Protein AF-A0A5J6GBI4-F1 (afdb_monomer_lite)

Organism: Streptomyces kanamyceticus (NCBI:txid1967)

Foldseek 3Di:
DDPPPPPDKDFPDWFFDQVVVVVDPVSPQAWTKTQIPVRDIDIDAAFCQVVCQVVDPPPDHADPPGTDGDHDPVRVVRRVVVDDDD

Radius of gyration: 15.86 Å; chains: 1; bounding box: 34×36×46 Å

Secondary structure (DSSP, 8-state):
-----PPPP-EEEE-S--GGGGT-SSSSSS-EEEEETTS-EEEE-EE-HHHHHTTSPTT----TT---EE--HHHHHHHGGGS---

Structure (mmCIF, N/CA/C/O backbone):
data_AF-A0A5J6GBI4-F1
#
_entry.id   AF-A0A5J6GBI4-F1
#
loop_
_atom_site.group_PDB
_atom_site.id
_atom_site.type_symbol
_atom_site.label_atom_id
_atom_site.label_alt_id
_atom_site.label_comp_id
_atom_site.label_asym_id
_atom_site.label_entity_id
_atom_site.label_seq_id
_atom_site.pdbx_PDB_ins_code
_atom_site.Cartn_x
_atom_site.Cartn_y
_atom_site.Cartn_z
_atom_site.occupancy
_atom_site.B_iso_or_equiv
_atom_site.auth_seq_id
_atom_site.auth_comp_id
_atom_site.auth_asym_id
_atom_site.auth_atom_id
_atom_site.pdbx_PDB_model_num
ATOM 1 N N . MET A 1 1 ? -12.343 14.512 35.564 1.00 38.75 1 MET A N 1
ATOM 2 C CA . MET A 1 1 ? -12.567 14.547 34.103 1.00 38.75 1 MET A CA 1
ATOM 3 C C . MET A 1 1 ? -11.454 13.748 33.444 1.00 38.75 1 MET A C 1
ATOM 5 O O . MET A 1 1 ? -10.364 14.271 33.268 1.00 38.75 1 MET A O 1
ATOM 9 N N . ALA A 1 2 ? -11.672 12.453 33.199 1.00 49.59 2 ALA A N 1
ATOM 10 C CA . ALA A 1 2 ? -10.682 11.628 32.516 1.00 49.59 2 ALA A CA 1
ATOM 11 C C . ALA A 1 2 ? -10.680 12.024 31.037 1.00 49.59 2 ALA A C 1
ATOM 13 O O . ALA A 1 2 ? -11.624 11.724 30.308 1.00 49.59 2 ALA A O 1
ATOM 14 N N . VAL A 1 3 ? -9.643 12.744 30.612 1.00 50.69 3 VAL A N 1
ATOM 15 C CA . VAL A 1 3 ? -9.344 12.924 29.193 1.00 50.69 3 VAL A CA 1
ATOM 16 C C . VAL A 1 3 ? -9.171 11.518 28.628 1.00 50.69 3 VAL A C 1
ATOM 18 O O . VAL A 1 3 ? -8.217 10.823 28.976 1.00 50.69 3 VAL A O 1
ATOM 21 N N . ARG A 1 4 ? -10.113 11.058 27.798 1.00 54.97 4 ARG A N 1
ATOM 22 C CA . ARG A 1 4 ? -9.852 9.925 26.912 1.00 54.97 4 ARG A CA 1
ATOM 23 C C . ARG A 1 4 ? -8.689 10.376 26.033 1.00 54.97 4 ARG A C 1
ATOM 25 O O . ARG A 1 4 ? -8.914 11.100 25.069 1.00 54.97 4 ARG A O 1
ATOM 32 N N . LEU A 1 5 ? -7.454 10.001 26.377 1.00 60.06 5 LEU A N 1
ATOM 33 C CA . LEU A 1 5 ? -6.386 9.976 25.386 1.00 60.06 5 LEU A CA 1
ATOM 34 C C . LEU A 1 5 ? -6.913 9.060 24.286 1.00 60.06 5 LEU A C 1
ATOM 36 O O . LEU A 1 5 ? -7.013 7.849 24.490 1.00 60.06 5 LEU A O 1
ATOM 40 N N . GLY A 1 6 ? -7.358 9.653 23.176 1.00 63.38 6 GLY A N 1
ATOM 41 C CA . GLY A 1 6 ? -7.768 8.901 22.002 1.00 63.38 6 GLY A CA 1
ATOM 42 C C . GLY A 1 6 ? -6.646 7.921 21.699 1.00 63.38 6 GLY A C 1
ATOM 43 O O . GLY A 1 6 ? -5.493 8.331 21.551 1.00 63.38 6 GLY A O 1
ATOM 44 N N . ARG A 1 7 ? -6.946 6.619 21.745 1.00 74.00 7 ARG A N 1
ATOM 45 C CA . ARG A 1 7 ? -5.946 5.586 21.472 1.00 74.00 7 ARG A CA 1
ATOM 46 C C . ARG A 1 7 ? -5.317 5.908 20.119 1.00 74.00 7 ARG A C 1
ATOM 48 O O . ARG A 1 7 ? -6.045 6.036 19.138 1.00 74.00 7 ARG A O 1
ATOM 55 N N . LYS A 1 8 ? -3.987 6.049 20.078 1.00 84.56 8 LYS A N 1
ATOM 56 C CA . LYS A 1 8 ? -3.258 6.155 18.809 1.00 84.56 8 LYS A CA 1
ATOM 57 C C . LYS A 1 8 ? -3.666 4.982 17.909 1.00 84.56 8 LYS A C 1
ATOM 59 O O . LYS A 1 8 ? -3.793 3.868 18.433 1.00 84.56 8 LYS A O 1
ATOM 64 N N . PRO A 1 9 ? -3.863 5.212 16.601 1.00 90.44 9 PRO A N 1
ATOM 65 C CA . PRO A 1 9 ? -4.164 4.130 15.682 1.00 90.44 9 PRO A CA 1
ATOM 66 C C . PRO A 1 9 ? -3.032 3.101 15.722 1.00 90.44 9 PRO A C 1
ATOM 68 O O . PRO A 1 9 ? -1.853 3.455 15.782 1.00 90.44 9 PRO A O 1
ATOM 71 N N . TYR A 1 10 ? -3.402 1.826 15.719 1.00 94.31 10 TYR A N 1
ATOM 72 C CA . TYR A 1 10 ? -2.470 0.706 15.625 1.00 94.31 10 TYR A CA 1
ATOM 73 C C . TYR A 1 10 ? -2.820 -0.162 14.417 1.00 94.31 10 TYR A C 1
ATOM 75 O O . TYR A 1 10 ? -3.953 -0.137 13.938 1.00 94.31 10 TYR A O 1
ATOM 83 N N . ILE A 1 11 ? -1.847 -0.937 13.934 1.00 96.62 11 ILE A N 1
ATOM 84 C CA . ILE A 1 11 ? -2.061 -1.922 12.869 1.00 96.62 11 ILE A CA 1
ATOM 85 C C . ILE A 1 11 ? -3.013 -2.999 13.398 1.00 96.62 11 ILE A C 1
ATOM 87 O O . ILE A 1 11 ? -2.641 -3.761 14.289 1.00 96.62 11 ILE A O 1
ATOM 91 N N . ALA A 1 12 ? -4.236 -3.053 12.867 1.00 96.25 12 ALA A N 1
ATOM 92 C CA . ALA A 1 12 ? -5.224 -4.062 13.234 1.00 96.25 12 ALA A CA 1
ATOM 93 C C . ALA A 1 12 ? -4.951 -5.376 12.499 1.00 96.25 12 ALA A C 1
ATOM 95 O O . ALA A 1 12 ? -4.901 -6.437 13.119 1.00 96.25 12 ALA A O 1
ATOM 96 N N . ARG A 1 13 ? -4.731 -5.301 11.181 1.00 96.56 13 ARG A N 1
ATOM 97 C CA . ARG A 1 13 ? -4.346 -6.447 10.350 1.00 96.56 13 ARG A CA 1
ATOM 98 C C . ARG A 1 13 ? -3.666 -6.010 9.054 1.00 96.56 13 ARG A C 1
ATOM 100 O O . ARG A 1 13 ? -3.773 -4.861 8.635 1.00 96.56 13 ARG A O 1
ATOM 107 N N . ARG A 1 14 ? -2.974 -6.952 8.416 1.00 96.50 14 ARG A N 1
ATOM 108 C CA . ARG A 1 14 ? -2.480 -6.827 7.037 1.00 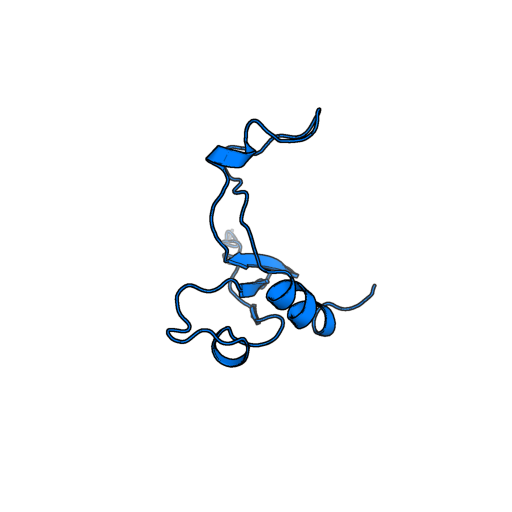96.50 14 ARG A CA 1
ATOM 109 C C . ARG A 1 14 ? -3.616 -7.122 6.061 1.00 96.50 14 ARG A C 1
ATOM 111 O O . ARG A 1 14 ? -4.421 -8.004 6.345 1.00 96.50 14 ARG A O 1
ATOM 118 N N . LEU A 1 15 ? -3.624 -6.433 4.925 1.00 96.62 15 LEU A N 1
ATOM 119 C CA . LEU A 1 15 ? -4.472 -6.762 3.783 1.00 96.62 15 LEU A CA 1
ATOM 120 C C . LEU A 1 15 ? -3.636 -7.431 2.689 1.00 96.62 15 LEU A C 1
ATOM 122 O O . LEU A 1 15 ? -2.572 -6.941 2.303 1.00 96.62 15 LEU A O 1
ATOM 126 N N . GLY A 1 16 ? -4.123 -8.557 2.184 1.00 95.00 16 GLY A N 1
ATOM 127 C CA . GLY A 1 16 ? -3.434 -9.417 1.241 1.00 95.00 16 GLY A CA 1
ATOM 128 C C . GLY A 1 16 ? -2.320 -10.244 1.884 1.00 95.00 16 GLY A C 1
ATOM 129 O O . GLY A 1 16 ? -2.280 -10.504 3.087 1.00 95.00 16 GLY A O 1
ATOM 130 N N . VAL A 1 17 ? -1.377 -10.684 1.051 1.00 93.50 17 VAL A N 1
ATOM 131 C CA . VAL A 1 17 ? -0.293 -11.587 1.464 1.00 93.50 17 VAL A CA 1
ATOM 132 C C . VAL A 1 17 ? 1.023 -10.844 1.728 1.00 93.50 17 VAL A C 1
ATOM 134 O O . VAL A 1 17 ? 1.329 -9.849 1.052 1.00 93.50 17 VAL A O 1
ATOM 137 N N . PRO A 1 18 ? 1.858 -11.333 2.666 1.00 91.44 18 PRO A N 1
ATOM 138 C CA . PRO A 1 18 ? 3.131 -10.703 2.971 1.00 91.44 18 PRO A CA 1
ATOM 139 C C . PRO A 1 18 ? 4.087 -10.660 1.777 1.00 91.44 18 PRO A C 1
ATOM 141 O O . PRO A 1 18 ? 4.041 -11.559 0.936 1.00 91.44 18 PRO A O 1
ATOM 144 N N . PRO A 1 19 ? 4.997 -9.665 1.710 1.00 90.19 19 PRO A N 1
ATOM 145 C CA . PRO A 1 19 ? 5.928 -9.511 0.599 1.00 90.19 19 PRO A CA 1
ATOM 146 C C . PRO A 1 19 ? 6.688 -10.769 0.187 1.00 90.19 19 PRO A C 1
ATOM 148 O O . PRO A 1 19 ? 6.925 -10.977 -1.000 1.00 90.19 19 PRO A O 1
ATOM 151 N N . ARG A 1 20 ? 7.045 -11.635 1.143 1.00 88.38 20 ARG A N 1
ATOM 152 C CA . ARG A 1 20 ? 7.733 -12.906 0.857 1.00 88.38 20 ARG A CA 1
ATOM 153 C C . ARG A 1 20 ? 6.917 -13.829 -0.051 1.00 88.38 20 ARG A C 1
ATOM 155 O O . ARG A 1 20 ? 7.480 -14.494 -0.909 1.00 88.38 20 ARG A O 1
ATOM 162 N N . LEU A 1 21 ? 5.589 -13.810 0.069 1.00 88.88 21 LEU A N 1
ATOM 163 C CA . LEU A 1 21 ? 4.678 -14.566 -0.801 1.00 8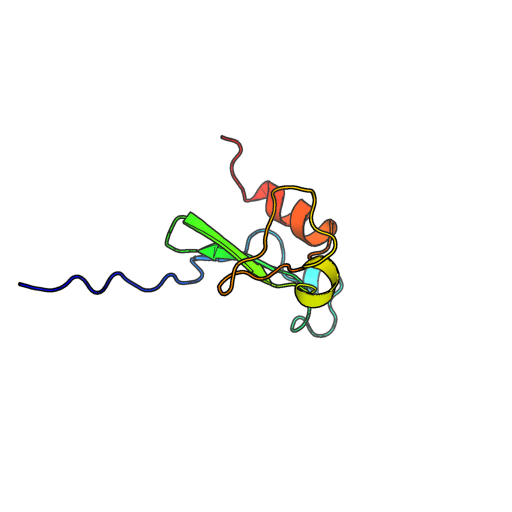8.88 21 LEU A CA 1
ATOM 164 C C . LEU A 1 21 ? 4.421 -13.875 -2.154 1.00 88.88 21 LEU A C 1
ATOM 166 O O . LEU A 1 21 ? 3.622 -14.359 -2.954 1.00 88.88 21 LEU A O 1
ATOM 170 N N . ARG A 1 22 ? 5.095 -12.747 -2.408 1.00 87.50 22 ARG A N 1
ATOM 171 C CA . ARG A 1 22 ? 5.073 -11.966 -3.655 1.00 87.50 22 ARG A CA 1
ATOM 172 C C . ARG A 1 22 ? 6.485 -11.758 -4.220 1.00 87.50 22 ARG A C 1
ATOM 174 O O . ARG A 1 22 ? 6.735 -10.799 -4.937 1.00 87.50 22 ARG A O 1
ATOM 181 N N . GLY A 1 23 ? 7.430 -12.630 -3.853 1.00 82.00 23 GLY A N 1
ATOM 182 C CA . GLY A 1 23 ? 8.789 -12.629 -4.405 1.00 82.00 23 GLY A CA 1
ATOM 183 C C . GLY A 1 23 ? 9.789 -11.690 -3.721 1.00 82.00 23 GLY A C 1
ATOM 184 O O . GLY A 1 23 ? 10.904 -11.540 -4.214 1.00 82.00 23 GLY A O 1
ATOM 185 N N . SER A 1 24 ? 9.446 -11.075 -2.583 1.00 80.62 24 SER A N 1
ATOM 186 C CA . SER A 1 24 ? 10.429 -10.333 -1.782 1.00 80.62 24 SER A CA 1
ATOM 187 C C . SER A 1 24 ? 11.407 -11.283 -1.091 1.00 80.62 24 SER A C 1
ATOM 189 O O . SER A 1 24 ? 10.991 -12.119 -0.289 1.00 80.62 24 SER A O 1
ATOM 191 N N . ILE A 1 25 ? 12.704 -11.116 -1.359 1.00 73.94 25 ILE A N 1
ATOM 192 C CA . ILE A 1 25 ? 13.765 -11.953 -0.779 1.00 73.94 25 ILE A CA 1
ATOM 193 C C . ILE A 1 25 ? 14.062 -11.545 0.673 1.00 73.94 25 ILE A C 1
ATOM 195 O O . ILE A 1 25 ? 14.143 -12.405 1.545 1.00 73.94 25 ILE A O 1
ATOM 199 N N . SER A 1 26 ? 14.171 -10.242 0.962 1.00 72.56 26 SER A N 1
ATOM 200 C CA . SER A 1 26 ? 14.381 -9.746 2.334 1.00 72.56 26 SER A CA 1
ATOM 201 C C . SER A 1 26 ? 13.084 -9.744 3.153 1.00 72.56 26 SER A C 1
ATOM 203 O O . SER A 1 26 ? 13.081 -10.043 4.346 1.00 72.56 26 SER A O 1
ATOM 205 N N . GLY A 1 27 ? 11.948 -9.448 2.515 1.00 61.94 27 GLY A N 1
ATOM 206 C CA . GLY A 1 27 ? 10.669 -9.216 3.186 1.00 61.94 27 GLY A CA 1
ATOM 207 C C . GLY A 1 27 ? 10.556 -7.856 3.885 1.00 61.94 27 GLY A C 1
ATOM 208 O O . GLY A 1 27 ? 9.503 -7.587 4.455 1.00 61.94 27 GLY A O 1
ATOM 209 N N . GLU A 1 28 ? 11.594 -7.012 3.837 1.00 58.81 28 GLU A N 1
ATOM 210 C CA . GLU A 1 28 ? 11.716 -5.800 4.671 1.00 58.81 28 GLU A CA 1
ATOM 211 C C . GLU A 1 28 ? 11.488 -4.483 3.911 1.00 58.81 28 GLU A C 1
ATOM 213 O O . GLU A 1 28 ? 11.096 -3.491 4.516 1.00 58.81 28 GLU A O 1
ATOM 218 N N . THR A 1 29 ? 11.686 -4.452 2.589 1.00 63.59 29 THR A N 1
ATOM 219 C CA . THR A 1 29 ? 11.650 -3.210 1.782 1.00 63.59 29 THR A CA 1
ATOM 220 C C . THR A 1 29 ? 10.529 -3.165 0.744 1.00 63.59 29 THR A C 1
ATOM 222 O O . THR A 1 29 ? 10.521 -2.309 -0.139 1.00 63.59 29 THR A O 1
ATOM 225 N N . CYS A 1 30 ? 9.574 -4.090 0.810 1.00 82.50 30 CYS A N 1
ATOM 226 C CA . CYS A 1 30 ? 8.532 -4.204 -0.206 1.00 82.50 30 CYS A CA 1
ATOM 227 C C . CYS A 1 30 ? 7.218 -3.523 0.200 1.00 82.50 30 CYS A C 1
ATOM 229 O O . CYS A 1 30 ? 6.882 -3.516 1.383 1.00 82.50 30 CYS A O 1
ATOM 231 N N . PRO A 1 31 ? 6.433 -3.026 -0.776 1.00 90.62 31 PRO A N 1
ATOM 232 C CA . PRO A 1 31 ? 5.165 -2.370 -0.491 1.00 90.62 31 PRO A CA 1
ATOM 233 C C . PRO A 1 31 ? 4.166 -3.273 0.223 1.00 90.62 31 PRO A C 1
ATOM 235 O O . PRO A 1 31 ? 4.073 -4.459 -0.108 1.00 90.62 31 PRO A O 1
ATOM 238 N N . ASP A 1 32 ? 3.386 -2.705 1.136 1.00 93.75 32 ASP A N 1
ATOM 239 C CA . ASP A 1 32 ? 2.472 -3.424 2.028 1.00 93.75 32 ASP A CA 1
ATOM 240 C C . ASP A 1 32 ? 1.261 -2.558 2.394 1.00 93.75 32 ASP A C 1
ATOM 242 O O . ASP A 1 32 ? 1.326 -1.330 2.295 1.00 93.75 32 ASP A O 1
ATOM 246 N N . ILE A 1 33 ? 0.158 -3.193 2.798 1.00 95.75 33 ILE A N 1
ATOM 247 C CA . ILE A 1 33 ? -1.100 -2.505 3.122 1.00 95.75 33 ILE A CA 1
ATOM 248 C C . ILE A 1 33 ? -1.650 -3.049 4.438 1.00 95.75 33 ILE A C 1
ATOM 250 O O . ILE A 1 33 ? -1.729 -4.263 4.643 1.00 95.75 33 ILE A O 1
ATOM 254 N N . PHE A 1 34 ? -2.056 -2.143 5.323 1.00 96.31 34 PHE A N 1
ATOM 255 C CA . PHE A 1 34 ? -2.624 -2.472 6.624 1.00 96.31 34 PHE A CA 1
ATOM 256 C C . PHE A 1 34 ? -3.944 -1.749 6.850 1.00 96.31 34 PHE A C 1
ATOM 258 O O . PHE A 1 34 ? -4.086 -0.582 6.496 1.00 96.31 34 PHE A O 1
ATOM 265 N N . GLU A 1 35 ? -4.877 -2.432 7.502 1.00 96.12 35 GLU A N 1
ATOM 266 C CA . GLU A 1 35 ? -6.042 -1.812 8.123 1.00 96.12 35 GLU A CA 1
ATOM 267 C C . GLU A 1 35 ? -5.667 -1.382 9.545 1.00 96.12 35 GLU A C 1
ATOM 269 O O . GLU A 1 35 ? -5.022 -2.128 10.295 1.00 96.12 35 GLU A O 1
ATOM 274 N N . LEU A 1 36 ? -6.041 -0.162 9.909 1.00 95.94 36 LEU A N 1
ATOM 275 C CA . LEU A 1 36 ? -5.804 0.420 11.219 1.00 95.94 36 LEU A CA 1
ATOM 276 C C . LEU A 1 36 ? -6.999 0.179 12.138 1.00 95.94 36 LEU A C 1
ATOM 278 O O . LEU A 1 36 ? -8.126 -0.024 11.700 1.00 95.94 36 LEU A O 1
ATOM 282 N N . SER A 1 37 ? -6.772 0.278 13.445 1.00 95.44 37 SER A N 1
ATOM 283 C CA . SER A 1 37 ? -7.815 0.138 14.470 1.00 95.44 37 SER A CA 1
ATOM 284 C C . SER A 1 37 ? -8.983 1.125 14.346 1.00 95.44 37 SER A C 1
ATOM 286 O O . SER A 1 37 ? -9.987 0.975 15.036 1.00 95.44 37 SER A O 1
ATOM 288 N N . THR A 1 38 ? -8.823 2.169 13.536 1.00 93.00 38 THR A N 1
ATOM 289 C CA . THR A 1 38 ? -9.821 3.200 13.231 1.00 93.00 38 THR A CA 1
ATOM 290 C C . THR A 1 38 ? -10.667 2.873 11.996 1.00 93.00 38 THR A C 1
ATOM 292 O O . THR A 1 38 ? -11.606 3.609 11.713 1.00 93.00 38 THR A O 1
ATOM 295 N N . GLY A 1 39 ? -10.354 1.796 11.265 1.00 91.38 39 GLY A N 1
ATOM 296 C CA . GLY A 1 39 ? -10.947 1.466 9.962 1.00 91.38 39 GLY A CA 1
ATOM 297 C C . GLY A 1 39 ? -10.275 2.167 8.774 1.00 91.38 39 GLY A C 1
ATOM 298 O O . GLY A 1 39 ? -10.643 1.928 7.628 1.00 91.38 39 GLY A O 1
ATOM 299 N N . GLU A 1 40 ? -9.284 3.026 9.027 1.00 93.31 40 GLU A N 1
ATOM 300 C CA . GLU A 1 40 ? -8.451 3.649 7.995 1.00 93.31 40 GLU A CA 1
ATOM 301 C C . GLU A 1 40 ? -7.387 2.673 7.474 1.00 93.31 40 GLU A C 1
ATOM 303 O O . GLU A 1 40 ? -7.113 1.638 8.085 1.00 93.31 40 GLU A O 1
ATOM 308 N N . PHE A 1 41 ? -6.726 3.026 6.371 1.00 94.62 41 PHE A N 1
ATOM 309 C CA . PHE A 1 41 ? -5.684 2.199 5.764 1.00 94.62 41 PHE A CA 1
ATOM 310 C C . PHE A 1 41 ? -4.322 2.890 5.802 1.00 94.62 41 PHE A C 1
ATOM 312 O O . PHE A 1 41 ? -4.209 4.086 5.534 1.00 94.62 41 PHE A O 1
ATOM 319 N N . ALA A 1 42 ? -3.276 2.117 6.081 1.00 95.38 42 ALA A N 1
ATOM 320 C CA . ALA A 1 42 ? -1.889 2.544 5.968 1.00 95.38 42 ALA A CA 1
ATOM 321 C C . ALA A 1 42 ? -1.200 1.821 4.808 1.00 95.38 42 ALA A C 1
ATOM 323 O O . ALA A 1 42 ? -1.312 0.602 4.660 1.00 95.38 42 ALA A O 1
ATOM 324 N N . PHE A 1 43 ? -0.443 2.582 4.021 1.00 95.56 43 PHE A N 1
ATOM 325 C CA . PHE A 1 43 ? 0.322 2.086 2.883 1.00 95.56 43 PHE A CA 1
ATOM 326 C C . PHE A 1 43 ? 1.815 2.250 3.153 1.00 95.56 43 PHE A C 1
ATOM 328 O O . PHE A 1 43 ? 2.272 3.334 3.513 1.00 95.56 43 PHE A O 1
ATOM 335 N N . ILE A 1 44 ? 2.579 1.183 2.936 1.00 93.62 44 ILE A N 1
ATOM 336 C CA . ILE A 1 44 ? 4.041 1.224 2.857 1.00 93.62 44 ILE A CA 1
ATOM 337 C C . ILE A 1 44 ? 4.415 1.099 1.384 1.00 93.62 44 ILE A C 1
ATOM 339 O O . ILE A 1 44 ? 3.934 0.199 0.696 1.00 93.62 44 ILE A O 1
ATOM 343 N N . GLY A 1 45 ? 5.267 1.994 0.893 1.00 93.06 45 GLY A N 1
ATOM 344 C CA . GLY A 1 45 ? 5.690 2.039 -0.502 1.00 93.06 45 GLY A CA 1
ATOM 345 C C . GLY A 1 45 ? 6.898 2.949 -0.702 1.00 93.06 45 GLY A C 1
ATOM 346 O O . GLY A 1 45 ? 7.443 3.491 0.258 1.00 93.06 45 GLY A O 1
ATOM 347 N N . THR A 1 46 ? 7.321 3.119 -1.952 1.00 92.75 46 THR A N 1
ATOM 348 C CA . THR A 1 46 ? 8.413 4.039 -2.298 1.00 92.75 46 THR A CA 1
ATOM 349 C C . THR A 1 46 ? 7.902 5.473 -2.252 1.00 92.75 46 THR A C 1
ATOM 351 O O . THR A 1 46 ? 6.972 5.803 -2.984 1.00 92.75 46 THR A O 1
ATOM 354 N N . ASP A 1 47 ? 8.496 6.324 -1.416 1.00 95.25 47 ASP A N 1
ATOM 355 C CA . ASP A 1 47 ? 8.167 7.752 -1.384 1.00 95.25 47 ASP A CA 1
ATOM 356 C C . ASP A 1 47 ? 8.617 8.429 -2.690 1.00 95.25 47 ASP A C 1
ATOM 358 O O . ASP A 1 47 ? 9.792 8.394 -3.053 1.00 95.25 47 ASP A O 1
ATOM 362 N N . VAL A 1 48 ? 7.662 9.027 -3.400 1.00 96.38 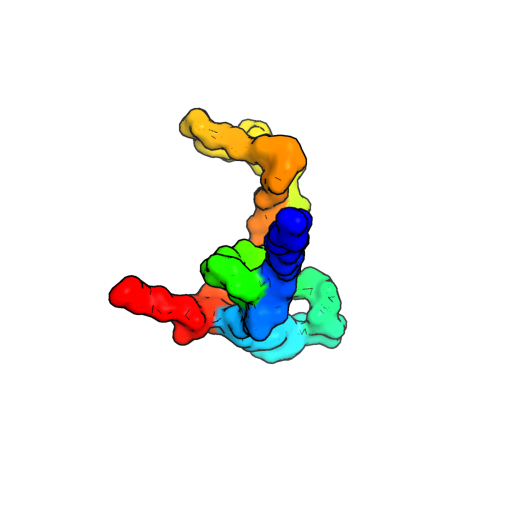48 VAL A N 1
ATOM 363 C CA . VAL A 1 48 ? 7.868 9.798 -4.637 1.00 96.38 48 VAL A CA 1
ATOM 364 C C . VAL A 1 48 ? 7.292 11.211 -4.510 1.00 96.38 48 VAL A C 1
ATOM 366 O O . VAL A 1 48 ? 7.023 11.873 -5.515 1.00 96.38 48 VAL A O 1
ATOM 369 N N . THR A 1 49 ? 7.074 11.673 -3.274 1.00 96.75 49 THR A N 1
ATOM 370 C CA . THR A 1 49 ? 6.399 12.939 -2.966 1.00 96.75 49 THR A CA 1
ATOM 371 C C . THR A 1 49 ? 7.041 14.100 -3.707 1.00 96.75 49 THR A C 1
ATOM 373 O O . THR A 1 49 ? 6.330 14.850 -4.362 1.00 96.75 49 THR A O 1
ATOM 376 N N . GLU A 1 50 ? 8.367 14.233 -3.660 1.00 95.06 50 GLU A N 1
ATOM 377 C CA . GLU A 1 50 ? 9.060 15.360 -4.294 1.00 95.06 50 GLU A CA 1
ATOM 378 C C . GLU A 1 50 ? 8.947 15.328 -5.823 1.00 95.06 50 GLU A C 1
ATOM 380 O O . GLU A 1 50 ? 8.636 16.336 -6.452 1.00 95.06 50 GLU A O 1
ATOM 385 N N . SER A 1 51 ? 9.104 14.146 -6.425 1.00 94.81 51 SER A N 1
ATOM 386 C CA . SER A 1 51 ? 9.012 13.972 -7.877 1.00 94.81 51 SER A CA 1
ATOM 387 C C . SER A 1 51 ? 7.615 14.268 -8.420 1.00 94.81 51 SER A C 1
ATOM 389 O O . SER A 1 51 ? 7.487 14.795 -9.522 1.00 94.81 51 SER A O 1
ATOM 391 N N . LEU A 1 52 ? 6.564 13.931 -7.664 1.00 96.00 52 LEU A N 1
ATOM 392 C CA . LEU A 1 52 ? 5.180 14.102 -8.108 1.00 96.00 52 LEU A CA 1
ATOM 393 C C . LEU A 1 52 ? 4.517 15.385 -7.612 1.00 96.00 52 LEU A C 1
ATOM 395 O O . LEU A 1 52 ? 3.521 15.787 -8.206 1.00 96.00 52 LEU A O 1
ATOM 399 N N . ARG A 1 53 ? 5.066 16.073 -6.601 1.00 93.81 53 ARG A N 1
ATOM 400 C CA . ARG A 1 53 ? 4.509 17.321 -6.042 1.00 93.81 53 ARG A CA 1
ATOM 401 C C . ARG A 1 53 ? 4.200 18.364 -7.119 1.00 93.81 53 ARG A C 1
ATOM 403 O O . ARG A 1 53 ? 3.187 19.047 -7.015 1.00 93.81 53 ARG A O 1
ATOM 410 N N . HIS A 1 54 ? 5.040 18.458 -8.150 1.00 90.25 54 HIS A N 1
ATOM 411 C CA . HIS A 1 54 ? 4.891 19.408 -9.260 1.00 90.25 54 HIS A CA 1
ATOM 412 C C . HIS A 1 54 ? 4.145 18.847 -10.480 1.00 90.25 54 HIS A C 1
ATOM 414 O O . HIS A 1 54 ? 3.856 19.592 -11.411 1.00 90.25 54 HIS A O 1
ATOM 420 N N . ALA A 1 55 ? 3.838 17.550 -10.481 1.00 95.12 55 ALA A N 1
ATOM 421 C CA . ALA A 1 55 ? 3.172 16.848 -11.577 1.00 95.12 55 ALA A CA 1
ATOM 422 C C . ALA A 1 55 ? 1.719 16.465 -11.240 1.00 95.12 55 ALA A C 1
ATOM 424 O O . ALA A 1 55 ? 1.083 15.726 -11.994 1.00 95.12 55 ALA A O 1
ATOM 425 N N . LEU A 1 56 ? 1.191 16.932 -10.103 1.00 94.62 56 LEU A N 1
ATOM 426 C CA . LEU A 1 56 ? -0.195 16.688 -9.721 1.00 94.62 56 LEU A CA 1
ATOM 427 C C . LEU A 1 56 ? 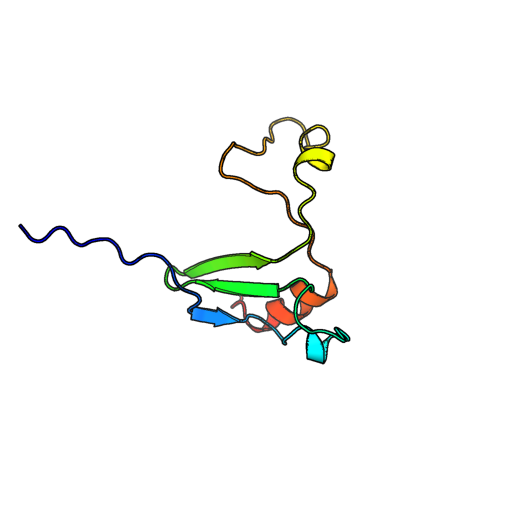-1.164 17.373 -10.703 1.00 94.62 56 LEU A C 1
ATOM 429 O O . LEU A 1 56 ? -0.884 18.482 -11.168 1.00 94.62 56 LEU A O 1
ATOM 433 N N . PRO A 1 57 ? -2.318 16.747 -11.004 1.00 95.81 57 PRO A N 1
ATOM 434 C CA . PRO A 1 57 ? -3.367 17.377 -11.795 1.00 95.81 57 PRO A CA 1
ATOM 435 C C . PRO A 1 57 ? -3.790 18.747 -11.234 1.00 95.81 57 PRO A C 1
ATOM 437 O O . PRO A 1 57 ? -3.730 18.957 -10.018 1.00 95.81 57 PRO A O 1
ATOM 440 N N . PRO A 1 58 ? -4.283 19.665 -12.086 1.00 95.69 58 PRO A N 1
ATOM 441 C CA . PRO A 1 58 ? -4.783 20.959 -11.635 1.00 95.69 58 PRO A CA 1
ATOM 442 C C . PRO A 1 58 ? -5.821 20.819 -10.513 1.00 95.69 58 PRO A C 1
ATOM 444 O O . PRO A 1 58 ? -6.752 20.022 -10.614 1.00 95.69 58 PRO A O 1
ATOM 447 N N . GLY A 1 59 ? -5.661 21.606 -9.447 1.00 93.88 59 GLY A N 1
ATOM 448 C CA . GLY A 1 59 ? -6.550 21.584 -8.279 1.00 93.88 59 GLY A CA 1
ATOM 449 C C . GLY A 1 59 ? -6.195 20.548 -7.205 1.00 93.88 59 GLY A C 1
ATOM 450 O O . GLY A 1 59 ? -6.859 20.519 -6.172 1.00 93.88 59 GLY A O 1
ATOM 451 N N . LEU A 1 60 ? -5.151 19.734 -7.401 1.00 93.94 60 LEU A N 1
ATOM 452 C CA . LEU A 1 60 ? -4.643 18.809 -6.386 1.00 93.94 60 LEU A CA 1
ATOM 453 C C . LEU A 1 60 ? -3.319 19.295 -5.793 1.00 93.94 60 LEU A C 1
ATOM 455 O O . LEU A 1 60 ? -2.460 19.833 -6.487 1.00 93.94 60 LEU A O 1
ATOM 459 N N . ALA A 1 61 ? -3.146 19.064 -4.494 1.00 94.00 61 ALA A N 1
ATOM 460 C CA . ALA A 1 61 ? -1.922 19.376 -3.771 1.00 94.00 61 ALA A CA 1
ATOM 461 C C . ALA A 1 61 ? -1.612 18.280 -2.748 1.00 94.00 61 ALA A C 1
ATOM 463 O O . ALA A 1 61 ? -2.518 17.702 -2.153 1.00 94.00 61 ALA A O 1
ATOM 464 N N . CYS A 1 62 ? -0.321 18.033 -2.522 1.00 95.88 62 CYS A N 1
ATOM 4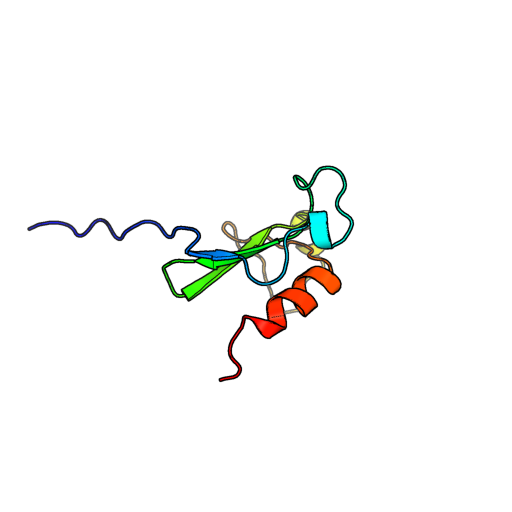65 C CA . CYS A 1 62 ? 0.163 17.224 -1.408 1.00 95.88 62 CYS A CA 1
ATOM 466 C C . CYS A 1 62 ? 0.566 18.159 -0.259 1.00 95.88 62 CYS A C 1
ATOM 468 O O . CYS A 1 62 ? 1.560 18.888 -0.363 1.00 95.88 62 CYS A O 1
ATOM 470 N N . GLY A 1 63 ? -0.212 18.159 0.821 1.00 94.25 63 GLY A N 1
ATOM 471 C CA . GLY A 1 63 ? 0.023 18.950 2.030 1.00 94.25 63 GLY A CA 1
ATOM 472 C C . GLY A 1 63 ? 1.298 18.557 2.788 1.00 94.25 63 GLY A C 1
ATOM 473 O O . GLY A 1 63 ? 2.011 17.629 2.406 1.00 94.25 63 GLY A O 1
ATOM 474 N N . GLN A 1 64 ? 1.597 19.284 3.870 1.00 93.56 64 GLN A N 1
ATOM 475 C CA . GLN A 1 64 ? 2.804 19.063 4.683 1.00 93.56 64 GLN A CA 1
ATOM 476 C C . GLN A 1 64 ? 2.799 17.703 5.396 1.00 93.56 64 GLN A C 1
ATOM 478 O O . GLN A 1 64 ? 3.832 17.039 5.445 1.00 93.56 64 GLN A O 1
ATOM 483 N N . ASP A 1 65 ? 1.627 17.262 5.855 1.00 93.56 65 ASP A N 1
ATOM 484 C CA . ASP A 1 65 ? 1.438 15.983 6.554 1.00 93.56 65 ASP A CA 1
ATOM 485 C C . ASP A 1 65 ? 1.053 14.832 5.610 1.00 93.56 65 ASP A C 1
ATOM 487 O O . ASP A 1 65 ? 0.570 13.786 6.042 1.00 93.56 65 ASP A O 1
ATOM 491 N N . GLN A 1 66 ? 1.239 15.020 4.302 1.00 95.44 66 GLN A N 1
ATOM 492 C CA . GLN A 1 66 ? 0.899 14.039 3.277 1.00 95.44 66 GLN A CA 1
ATOM 493 C C . GLN A 1 66 ? 2.149 13.544 2.554 1.00 95.44 66 GLN A C 1
ATOM 495 O O . GLN A 1 66 ? 3.134 14.267 2.381 1.00 95.44 66 GLN A O 1
ATOM 500 N N . ARG A 1 67 ? 2.086 12.291 2.103 1.00 96.56 67 ARG A N 1
ATOM 501 C CA . ARG A 1 67 ? 3.114 11.647 1.286 1.00 96.56 67 ARG A CA 1
ATOM 502 C C . ARG A 1 67 ? 2.465 10.981 0.086 1.00 96.56 67 ARG A C 1
ATOM 504 O O . ARG A 1 67 ? 1.386 10.403 0.209 1.00 96.56 67 ARG A O 1
ATOM 511 N N . ILE A 1 68 ? 3.144 11.032 -1.053 1.00 96.88 68 ILE A N 1
ATOM 512 C CA . ILE A 1 68 ? 2.784 10.257 -2.237 1.00 96.88 68 ILE A CA 1
ATOM 513 C C . ILE A 1 68 ? 3.710 9.049 -2.270 1.00 96.88 68 ILE A C 1
ATOM 515 O O . ILE A 1 68 ? 4.920 9.192 -2.438 1.00 96.88 68 ILE A O 1
ATOM 519 N N . VAL A 1 69 ? 3.137 7.861 -2.098 1.00 96.06 69 VAL A N 1
ATOM 520 C CA . VAL A 1 69 ? 3.880 6.599 -2.117 1.00 96.06 69 VAL A CA 1
ATOM 521 C C . VAL A 1 69 ? 3.462 5.744 -3.307 1.00 96.06 69 VAL A C 1
ATOM 523 O O . VAL A 1 69 ? 2.290 5.696 -3.675 1.00 96.06 69 VAL A O 1
ATOM 526 N N . VAL A 1 70 ? 4.422 5.037 -3.897 1.00 93.75 70 VAL A N 1
ATOM 527 C CA . VAL A 1 70 ? 4.179 4.033 -4.934 1.00 93.75 70 VAL A CA 1
ATOM 528 C C . VAL A 1 70 ? 4.089 2.653 -4.297 1.00 93.75 70 VAL A C 1
ATOM 530 O O . VAL A 1 70 ? 5.012 2.199 -3.618 1.00 93.75 70 VAL A O 1
ATOM 533 N N . ILE A 1 71 ? 2.990 1.960 -4.584 1.00 93.81 71 ILE A N 1
ATOM 534 C CA . ILE A 1 71 ? 2.819 0.527 -4.341 1.00 93.81 71 ILE A CA 1
ATOM 535 C C . ILE A 1 71 ? 2.727 -0.208 -5.680 1.00 93.81 71 ILE A C 1
ATOM 537 O O . ILE A 1 71 ? 2.335 0.372 -6.694 1.00 93.81 71 ILE A O 1
ATOM 541 N N . THR A 1 72 ? 3.066 -1.496 -5.708 1.00 91.25 72 THR A N 1
ATOM 542 C CA . THR A 1 72 ? 2.912 -2.281 -6.938 1.00 91.25 72 THR A CA 1
ATOM 543 C C . THR A 1 72 ? 1.449 -2.652 -7.171 1.00 91.25 72 THR A C 1
ATOM 545 O O . THR A 1 72 ? 0.670 -2.837 -6.231 1.00 91.25 72 THR A O 1
ATOM 548 N N . ARG A 1 73 ? 1.087 -2.843 -8.446 1.00 92.62 73 ARG A N 1
ATOM 549 C CA . ARG A 1 73 ? -0.231 -3.366 -8.834 1.00 92.62 73 ARG A CA 1
ATOM 550 C C . ARG A 1 73 ? -0.536 -4.696 -8.143 1.00 92.62 73 ARG A C 1
ATOM 552 O O . ARG A 1 73 ? -1.659 -4.902 -7.701 1.00 92.62 73 ARG A O 1
ATOM 559 N N . GLU A 1 74 ? 0.453 -5.585 -8.036 1.00 92.38 74 GLU A N 1
ATOM 560 C CA . GLU A 1 74 ? 0.272 -6.872 -7.363 1.00 92.38 74 GLU A CA 1
ATOM 561 C C . GLU A 1 74 ? -0.093 -6.697 -5.884 1.00 92.38 74 GLU A C 1
ATOM 563 O O . GLU A 1 74 ? -1.040 -7.337 -5.435 1.00 92.38 74 GLU A O 1
ATOM 568 N N . THR A 1 75 ? 0.592 -5.815 -5.139 1.00 92.94 75 THR A N 1
ATOM 569 C CA . THR A 1 75 ? 0.253 -5.544 -3.730 1.00 92.94 75 THR A CA 1
ATOM 570 C C . THR A 1 75 ? -1.217 -5.141 -3.593 1.00 92.94 75 THR A C 1
ATOM 572 O O . THR A 1 75 ? -1.934 -5.717 -2.778 1.00 92.94 75 THR A O 1
ATOM 575 N N . LEU A 1 76 ? -1.685 -4.206 -4.427 1.00 93.94 76 LEU A N 1
ATOM 576 C CA . LEU A 1 76 ? -3.064 -3.722 -4.364 1.00 93.94 76 LEU A CA 1
ATOM 577 C C . LEU A 1 76 ? -4.085 -4.808 -4.738 1.00 93.94 76 LEU A C 1
ATOM 579 O O . LEU A 1 76 ? -5.092 -4.974 -4.055 1.00 93.94 76 LEU A O 1
ATOM 583 N N . LEU A 1 77 ? -3.821 -5.584 -5.794 1.00 93.44 77 LEU A N 1
ATOM 584 C CA . LEU A 1 77 ? -4.720 -6.661 -6.220 1.00 93.44 77 LEU A CA 1
ATOM 585 C C . LEU A 1 77 ? -4.846 -7.770 -5.172 1.00 93.44 77 LEU A C 1
AT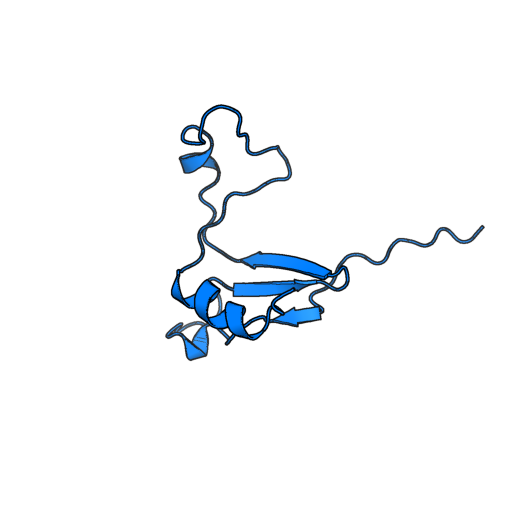OM 587 O O . LEU A 1 77 ? -5.930 -8.324 -5.014 1.00 93.44 77 LEU A O 1
ATOM 591 N N . ARG A 1 78 ? -3.767 -8.086 -4.448 1.00 93.56 78 ARG A N 1
ATOM 592 C CA . ARG A 1 78 ? -3.804 -9.071 -3.357 1.00 93.56 78 ARG A CA 1
ATOM 593 C C . ARG A 1 78 ? -4.561 -8.558 -2.138 1.00 93.56 78 ARG A C 1
ATOM 595 O O . ARG A 1 78 ? -5.164 -9.367 -1.454 1.00 93.56 78 ARG A O 1
ATOM 602 N N . ALA A 1 79 ? -4.534 -7.253 -1.872 1.00 95.06 79 ALA A N 1
ATOM 603 C CA . ALA A 1 79 ? -5.304 -6.654 -0.784 1.00 95.06 79 ALA A CA 1
ATOM 604 C C . ALA A 1 79 ? -6.807 -6.576 -1.087 1.00 95.06 79 ALA A C 1
ATOM 606 O O . ALA A 1 79 ? -7.612 -6.609 -0.163 1.00 95.06 79 ALA A O 1
ATOM 607 N N . ARG A 1 80 ? -7.196 -6.504 -2.369 1.00 93.62 80 ARG A N 1
ATOM 608 C CA . ARG A 1 80 ? -8.598 -6.357 -2.791 1.00 93.62 80 ARG A CA 1
ATOM 609 C C . ARG A 1 80 ? -9.538 -7.395 -2.169 1.00 93.62 80 ARG A C 1
ATOM 611 O O . ARG A 1 80 ? -10.648 -7.030 -1.822 1.00 93.62 80 ARG A O 1
ATOM 618 N N . SER A 1 81 ? -9.125 -8.659 -2.039 1.00 91.06 81 SER A N 1
ATOM 619 C CA . SER A 1 81 ? -9.981 -9.722 -1.478 1.00 91.06 81 SER A CA 1
ATOM 620 C C . SER A 1 81 ? -10.371 -9.498 -0.019 1.00 91.06 81 SER A C 1
ATOM 622 O O . SER A 1 81 ? -11.355 -10.071 0.440 1.00 91.06 81 SER A O 1
ATOM 624 N N . ASP A 1 82 ? -9.593 -8.692 0.701 1.00 94.75 82 ASP A N 1
ATOM 625 C CA . ASP A 1 82 ? -9.731 -8.492 2.143 1.00 94.75 82 ASP A CA 1
ATOM 626 C C . ASP A 1 82 ? -10.464 -7.185 2.472 1.00 94.75 82 ASP A C 1
ATOM 628 O O . ASP A 1 82 ? -10.805 -6.935 3.633 1.00 94.75 82 ASP A O 1
ATOM 632 N N . ILE A 1 83 ? -10.697 -6.359 1.448 1.00 90.44 83 ILE A N 1
ATOM 633 C CA . ILE A 1 83 ? -11.469 -5.124 1.511 1.00 90.44 83 ILE A CA 1
ATOM 634 C C . ILE A 1 83 ? -12.900 -5.489 1.100 1.00 90.44 83 ILE A C 1
ATOM 636 O O . ILE A 1 83 ? -13.100 -5.894 -0.045 1.00 90.44 83 ILE A O 1
ATOM 640 N N . PRO A 1 84 ? -13.887 -5.387 2.007 1.00 81.19 84 PRO A N 1
ATOM 641 C CA . PRO A 1 84 ? -15.277 -5.657 1.667 1.00 81.19 84 PRO A CA 1
ATOM 642 C C . PRO A 1 84 ? -15.732 -4.769 0.503 1.00 81.19 84 PRO A C 1
ATOM 644 O O . PRO A 1 84 ? -15.469 -3.564 0.510 1.00 81.19 84 PRO A O 1
ATOM 647 N N . ASP A 1 85 ? -16.435 -5.354 -0.469 1.00 78.31 85 ASP A N 1
ATOM 648 C CA . ASP A 1 85 ? -17.317 -4.558 -1.323 1.00 78.31 85 ASP A CA 1
ATOM 649 C C . ASP A 1 85 ? -18.458 -4.018 -0.431 1.00 78.31 85 ASP A C 1
ATOM 651 O O . ASP A 1 85 ? -18.847 -4.686 0.532 1.00 78.31 85 ASP A O 1
ATOM 655 N N . ALA A 1 86 ? -18.904 -2.786 -0.708 1.00 56.66 86 ALA A N 1
ATOM 656 C CA . ALA A 1 86 ? -19.859 -2.020 0.107 1.00 56.66 86 ALA A CA 1
ATOM 657 C C . ALA A 1 86 ? -21.102 -2.807 0.559 1.00 56.66 86 ALA A C 1
ATOM 659 O O . ALA A 1 86 ? -21.650 -3.581 -0.261 1.00 56.66 86 ALA A O 1
#

Sequence (86 aa):
MAVRLGRKPYIARRLGVPPRLRGSISGETCPDIFELSTGEFAFIGTDVTESLRHALPPGLACGQDQRIVVITRETLLRARSDIPDA

pLDDT: mean 87.94, std 12.97, range [38.75, 96.88]